Protein AF-A0A944SZP9-F1 (afdb_monomer)

Foldseek 3Di:
DDDDLVNLQVVVQVVCVVVVNDDPPPVPPPPDDHDGDGSDDDDDDPVRVVVVVVVVVVVQVVQQVLLVVLLCLVVVVDPVVSVVVVCPPPDPVVSVVCNDPVRSNDGDPDDDDDDDDD

Secondary structure (DSSP, 8-state):
----HHHHHHHHHHHHHHTTS------SSTTPPPP---SS--PPPHHHHHHHHHHHHHHHHHHHHHHHHHHHHHTTSS-THHHHHHHTT--HHHHHHHTSTTTTT---S---------

Solvent-accessible surface area (backbone atoms only — not comparable to full-atom values): 7568 Å² total; per-residue (Å²): 132,86,80,53,62,68,60,46,23,52,50,53,50,53,50,32,40,76,68,72,75,48,77,89,74,68,62,90,58,94,79,66,81,78,86,81,71,65,65,62,83,88,86,76,53,73,68,56,51,54,48,59,65,53,43,57,61,53,54,52,52,49,53,54,51,50,48,50,51,34,57,35,10,72,70,64,77,42,69,52,63,58,30,52,60,75,46,60,94,57,56,69,66,61,54,54,53,49,65,34,87,90,43,49,80,68,71,80,92,74,85,83,85,87,82,80,94,129

Sequence (118 aa):
MITKPEDICLEIESYLVKSNLFSNEVEAEKGSPSWRVSPEPYYLSSDEISFFEDLGSHLLKFNTALNRLYADSVKGKIPSWFAQYLDAGKPDDLIAYSRMKRIRGDLPGIIRPDIMVT

pLDDT: mean 88.57, std 12.24, range [49.0, 97.94]

Mean predicted aligned error: 6.99 Å

Radius of gyration: 22.07 Å; Cα contacts (8 Å, |Δi|>4): 52; chains: 1; bounding box: 46×32×57 Å

Structure (mmCIF, N/CA/C/O backbone):
data_AF-A0A944SZP9-F1
#
_entry.id   AF-A0A944SZP9-F1
#
loop_
_atom_site.group_PDB
_atom_site.id
_atom_site.type_symbol
_atom_site.label_atom_id
_atom_site.label_alt_id
_atom_site.label_comp_id
_atom_site.label_asym_id
_atom_site.label_entity_id
_atom_site.label_seq_id
_atom_site.pdbx_PDB_ins_code
_atom_site.Cartn_x
_atom_site.Cartn_y
_atom_site.Cartn_z
_atom_site.occupancy
_atom_site.B_iso_or_equiv
_atom_site.auth_seq_id
_atom_site.auth_comp_id
_atom_site.auth_asym_id
_atom_site.auth_atom_id
_atom_site.pdbx_PDB_model_num
ATOM 1 N N . MET A 1 1 ? 26.145 -8.152 -34.037 1.00 51.22 1 MET A N 1
ATOM 2 C CA . MET A 1 1 ? 27.049 -7.877 -32.901 1.00 51.22 1 MET A CA 1
ATOM 3 C C . MET A 1 1 ? 26.163 -7.949 -31.668 1.00 51.22 1 MET A C 1
ATOM 5 O O . MET A 1 1 ? 25.165 -7.247 -31.661 1.00 51.22 1 MET A O 1
ATOM 9 N N . ILE A 1 2 ? 26.390 -8.890 -30.748 1.00 61.50 2 ILE A N 1
ATOM 10 C CA . ILE A 1 2 ? 25.544 -9.025 -29.549 1.00 61.50 2 ILE A CA 1
ATOM 11 C C . ILE A 1 2 ? 25.983 -7.919 -28.586 1.00 61.50 2 ILE A C 1
ATOM 13 O O . ILE A 1 2 ? 27.126 -7.939 -28.133 1.00 61.50 2 ILE A O 1
ATOM 17 N N . THR A 1 3 ? 25.122 -6.928 -28.357 1.00 78.19 3 THR A N 1
ATOM 18 C CA . THR A 1 3 ? 25.337 -5.869 -27.361 1.00 78.19 3 THR A CA 1
ATOM 19 C C . THR A 1 3 ? 25.385 -6.500 -25.975 1.00 78.19 3 THR A C 1
ATOM 21 O O . THR A 1 3 ? 24.587 -7.396 -25.685 1.00 78.19 3 THR A O 1
ATOM 24 N N . LYS A 1 4 ? 26.331 -6.091 -25.128 1.00 91.81 4 LYS A N 1
ATOM 25 C CA . LYS A 1 4 ? 26.433 -6.662 -23.786 1.00 91.81 4 LYS A CA 1
ATOM 26 C C . LYS A 1 4 ? 25.357 -6.057 -22.873 1.00 91.81 4 LYS A C 1
ATOM 28 O O . LYS A 1 4 ? 25.009 -4.892 -23.064 1.00 91.81 4 LYS A O 1
ATOM 33 N N . PRO A 1 5 ? 24.834 -6.799 -21.880 1.00 90.25 5 PRO A N 1
ATOM 34 C CA . PRO A 1 5 ? 23.821 -6.278 -20.960 1.00 90.25 5 PRO A CA 1
ATOM 35 C C . PRO A 1 5 ? 24.238 -4.978 -20.262 1.00 90.25 5 PRO A C 1
ATOM 37 O O . PRO A 1 5 ? 23.405 -4.102 -20.055 1.00 90.25 5 PRO A O 1
ATOM 40 N N . GLU A 1 6 ? 25.527 -4.819 -19.954 1.00 90.69 6 GLU A N 1
ATOM 41 C CA . GLU A 1 6 ? 26.055 -3.610 -19.319 1.00 90.69 6 GLU A CA 1
ATOM 42 C C . GLU A 1 6 ? 25.906 -2.376 -20.218 1.00 90.69 6 GLU A C 1
ATOM 44 O O . GLU A 1 6 ? 25.552 -1.303 -19.732 1.00 90.69 6 GLU A O 1
ATOM 49 N N . ASP A 1 7 ? 26.120 -2.535 -21.527 1.00 92.62 7 ASP A N 1
ATOM 50 C CA . ASP A 1 7 ? 25.982 -1.448 -22.499 1.00 92.62 7 ASP A CA 1
ATOM 51 C C . ASP A 1 7 ? 24.513 -0.994 -22.599 1.00 92.62 7 ASP A C 1
ATOM 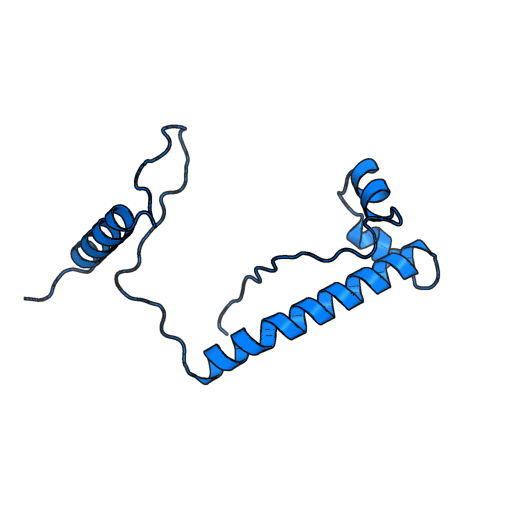53 O O . ASP A 1 7 ? 24.238 0.203 -22.670 1.00 92.62 7 ASP A O 1
ATOM 57 N N . ILE A 1 8 ? 23.565 -1.941 -22.529 1.00 92.56 8 ILE A N 1
ATOM 58 C CA . ILE A 1 8 ? 22.120 -1.658 -22.533 1.00 92.56 8 ILE A CA 1
ATOM 59 C C . ILE A 1 8 ? 21.717 -0.892 -21.267 1.00 92.56 8 ILE A C 1
ATOM 61 O O . ILE A 1 8 ? 21.014 0.114 -21.355 1.00 92.56 8 ILE A O 1
ATOM 65 N N . CYS A 1 9 ? 22.177 -1.327 -20.089 1.00 91.56 9 CYS A N 1
ATOM 66 C CA . CYS A 1 9 ? 21.889 -0.631 -18.833 1.00 91.56 9 CYS A CA 1
ATOM 67 C C . CYS A 1 9 ? 22.396 0.818 -18.857 1.00 91.56 9 CYS A C 1
ATOM 69 O O . CYS A 1 9 ? 21.653 1.719 -18.472 1.00 91.56 9 CYS A O 1
ATOM 71 N N . LEU A 1 10 ? 23.626 1.046 -19.339 1.00 90.44 10 LEU A N 1
ATOM 72 C CA . LEU A 1 10 ? 24.214 2.386 -19.456 1.00 90.44 10 LEU A CA 1
ATOM 73 C C . LEU A 1 10 ? 23.429 3.281 -20.420 1.00 90.44 10 LEU A C 1
ATOM 75 O O . LEU A 1 10 ? 23.247 4.472 -20.158 1.00 90.44 10 LEU A O 1
ATOM 79 N N . GLU A 1 11 ? 22.951 2.716 -21.529 1.00 93.00 11 GLU A N 1
ATOM 80 C CA . GLU A 1 11 ? 22.106 3.440 -22.474 1.00 93.00 11 GLU A CA 1
ATOM 81 C C . GLU A 1 11 ? 20.775 3.850 -21.824 1.00 93.00 11 GLU A C 1
ATOM 83 O O . GLU A 1 11 ? 20.426 5.033 -21.851 1.00 93.00 11 GLU A O 1
ATOM 88 N N . ILE A 1 12 ? 20.063 2.915 -21.181 1.00 92.06 12 ILE A N 1
ATOM 89 C CA . ILE A 1 12 ? 18.799 3.198 -20.478 1.00 92.06 12 ILE A CA 1
ATOM 90 C C . ILE A 1 12 ? 19.011 4.260 -19.394 1.00 92.06 12 ILE A C 1
ATOM 92 O O . ILE A 1 12 ? 18.245 5.220 -19.315 1.00 92.06 12 ILE A O 1
ATOM 96 N N . GLU A 1 13 ? 20.057 4.122 -18.583 1.00 90.44 13 GLU A N 1
ATOM 97 C CA . GLU A 1 13 ? 20.409 5.079 -17.534 1.00 90.44 13 GLU A CA 1
ATOM 98 C C . GLU A 1 13 ? 20.618 6.487 -18.107 1.00 90.44 13 GLU A C 1
ATOM 100 O O . GLU A 1 13 ? 20.029 7.450 -17.613 1.00 90.44 13 GLU A O 1
ATOM 105 N N . SER A 1 14 ? 21.363 6.611 -19.212 1.00 90.31 14 SER A N 1
ATOM 106 C CA . SER A 1 14 ? 21.572 7.892 -19.897 1.00 90.31 14 SER A CA 1
ATOM 107 C C . SER A 1 14 ? 20.256 8.536 -20.347 1.00 90.31 14 SER A C 1
ATOM 109 O O . SER A 1 14 ? 20.051 9.740 -20.150 1.00 90.31 14 SER A O 1
ATOM 111 N N . TYR A 1 15 ? 19.331 7.744 -20.901 1.00 92.31 15 TYR A N 1
ATOM 112 C CA . TYR A 1 15 ? 18.001 8.230 -21.271 1.00 92.31 15 TYR A CA 1
ATOM 113 C C . TYR A 1 15 ? 17.182 8.667 -20.053 1.00 92.31 15 TYR A C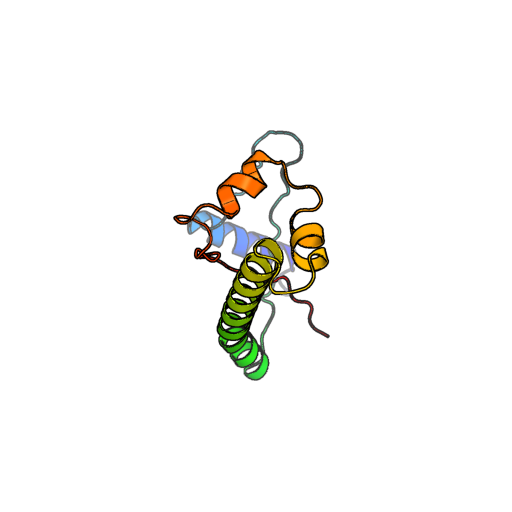 1
ATOM 115 O O . TYR A 1 15 ? 16.576 9.738 -20.091 1.00 92.31 15 TYR A O 1
ATOM 123 N N . LEU A 1 16 ? 17.182 7.894 -18.965 1.00 90.50 16 LEU A N 1
ATOM 124 C CA . LEU A 1 16 ? 16.432 8.229 -17.753 1.00 90.50 16 LEU A CA 1
ATOM 125 C C . LEU A 1 16 ? 16.948 9.511 -17.086 1.00 90.50 16 LEU A C 1
ATOM 127 O O . LEU A 1 16 ? 16.138 10.342 -16.668 1.00 90.50 16 LEU A O 1
ATOM 131 N N . VAL A 1 17 ? 18.270 9.708 -17.041 1.00 89.19 17 VAL A N 1
ATOM 132 C CA . VAL A 1 17 ? 18.892 10.950 -16.552 1.00 89.19 17 VAL A CA 1
ATOM 133 C C . VAL A 1 17 ? 18.474 12.130 -17.426 1.00 89.19 17 VAL A C 1
ATOM 135 O O . VAL A 1 17 ? 18.017 13.152 -16.915 1.00 89.19 17 VAL A O 1
ATOM 138 N N . LYS A 1 18 ? 18.541 11.983 -18.755 1.00 92.88 18 LYS A N 1
ATOM 139 C CA . LYS A 1 18 ? 18.101 13.022 -19.700 1.00 92.88 18 LYS A CA 1
ATOM 140 C C . LYS A 1 18 ? 16.614 13.366 -19.547 1.00 92.88 18 LYS A C 1
ATOM 142 O O . LYS A 1 18 ? 16.231 14.517 -19.742 1.00 92.88 18 LYS A O 1
ATOM 147 N N . SER A 1 19 ? 15.788 12.384 -19.199 1.00 92.75 19 SER A N 1
ATOM 148 C CA . SER A 1 19 ? 14.357 12.548 -18.925 1.00 92.75 19 SER A CA 1
ATOM 149 C C . SER A 1 19 ? 14.044 13.020 -17.501 1.00 92.75 19 SER A C 1
ATOM 151 O O . SER A 1 19 ? 12.869 13.178 -17.178 1.00 92.75 19 SER A O 1
ATOM 153 N N . ASN A 1 20 ? 15.055 13.264 -16.66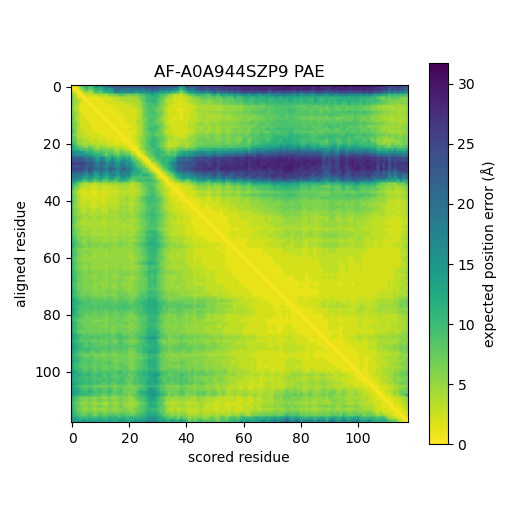0 1.00 88.75 20 ASN A N 1
ATOM 154 C CA . ASN A 1 20 ? 14.897 13.676 -15.264 1.00 88.75 20 ASN A CA 1
ATOM 155 C C . ASN A 1 20 ? 14.095 12.662 -14.415 1.00 88.75 20 ASN A C 1
ATOM 157 O O . ASN A 1 20 ? 13.348 13.042 -13.514 1.00 88.75 20 ASN A O 1
ATOM 161 N N . LEU A 1 21 ? 14.234 11.368 -14.734 1.00 84.88 21 LEU A N 1
ATOM 162 C CA . LEU A 1 21 ? 13.610 10.233 -14.035 1.00 84.88 21 LEU A CA 1
ATOM 163 C C . LEU A 1 21 ? 14.605 9.438 -13.175 1.00 84.88 21 LEU A C 1
ATOM 165 O O . LEU A 1 21 ? 14.203 8.524 -12.459 1.00 84.88 21 LEU A O 1
ATOM 169 N N . PHE A 1 22 ? 15.896 9.762 -13.259 1.00 82.69 22 PHE A N 1
ATOM 170 C CA . PHE A 1 22 ? 16.975 9.086 -12.547 1.00 82.69 22 PHE A CA 1
ATOM 171 C C . PHE A 1 22 ? 18.083 10.087 -12.218 1.00 82.69 22 PHE A C 1
ATOM 173 O O . PHE A 1 22 ? 18.385 10.955 -13.039 1.00 82.69 22 PHE A O 1
ATOM 180 N N . SER A 1 23 ? 18.695 9.964 -11.041 1.00 77.19 23 SER A N 1
ATOM 181 C CA . SER A 1 23 ? 19.905 10.704 -10.689 1.00 77.19 23 SER A CA 1
ATOM 182 C C . SER A 1 23 ? 21.036 9.730 -10.369 1.00 77.19 23 SER A C 1
ATOM 184 O O . SER A 1 23 ? 20.903 8.828 -9.544 1.00 77.19 23 SER A O 1
ATOM 186 N N . ASN A 1 24 ? 22.176 9.944 -11.024 1.00 66.75 24 ASN A N 1
ATOM 187 C CA . ASN A 1 24 ? 23.428 9.236 -10.733 1.00 66.75 24 ASN A CA 1
ATOM 188 C C . ASN A 1 24 ? 24.221 9.907 -9.616 1.00 66.75 24 ASN A C 1
ATOM 190 O O . ASN A 1 24 ? 25.307 9.446 -9.261 1.00 66.75 24 ASN A O 1
ATOM 194 N N . GLU A 1 25 ? 23.729 11.041 -9.121 1.00 63.56 25 GLU A N 1
ATOM 195 C CA . GLU A 1 25 ? 24.350 11.752 -8.022 1.00 63.56 25 GLU A CA 1
ATOM 196 C C . GLU A 1 25 ? 24.220 10.877 -6.781 1.00 63.56 25 GLU A C 1
ATOM 198 O O . GLU A 1 25 ? 23.195 10.845 -6.103 1.00 63.56 25 GLU A O 1
ATOM 203 N N . VAL A 1 26 ? 25.283 10.121 -6.512 1.00 56.44 26 VAL A N 1
ATOM 204 C CA . VAL A 1 26 ? 25.564 9.603 -5.184 1.00 56.44 26 VAL A CA 1
ATOM 205 C C . VAL A 1 26 ? 25.663 10.849 -4.319 1.00 56.44 26 VAL A C 1
ATOM 207 O O . VAL A 1 26 ? 26.693 11.526 -4.340 1.00 56.44 26 VAL A O 1
ATOM 210 N N . GLU A 1 27 ? 24.587 11.208 -3.616 1.00 53.56 27 GLU A N 1
ATOM 211 C CA . GLU A 1 27 ? 24.698 12.167 -2.525 1.00 53.56 27 GLU A CA 1
ATOM 212 C C . GLU A 1 27 ? 25.867 11.675 -1.678 1.00 53.56 27 GLU A C 1
ATOM 214 O O . GLU A 1 27 ? 25.856 10.539 -1.194 1.00 53.56 27 GLU A O 1
ATOM 219 N N . ALA A 1 28 ? 26.923 12.489 -1.620 1.00 49.00 28 ALA A N 1
ATOM 220 C CA . ALA A 1 28 ? 28.254 12.150 -1.123 1.00 49.00 28 ALA A CA 1
ATOM 221 C C . ALA A 1 28 ? 28.290 11.903 0.399 1.00 49.00 28 ALA A C 1
ATOM 223 O O . ALA A 1 28 ? 29.321 12.069 1.052 1.00 49.00 28 ALA A O 1
ATOM 224 N N . GLU A 1 29 ? 27.170 11.485 0.975 1.00 51.47 29 GLU A N 1
ATOM 225 C CA . GLU A 1 29 ? 27.055 10.933 2.306 1.00 51.47 29 GLU A CA 1
ATOM 226 C C . GLU A 1 29 ? 27.211 9.412 2.201 1.00 51.47 29 GLU A C 1
ATOM 228 O O . GLU A 1 29 ? 26.350 8.686 1.710 1.00 51.47 29 GLU A O 1
ATOM 233 N N . LYS A 1 30 ? 28.395 8.940 2.607 1.00 49.06 30 LYS A N 1
ATOM 234 C CA . LYS A 1 30 ? 28.822 7.533 2.646 1.00 49.06 30 LYS A CA 1
ATOM 235 C C . LYS A 1 30 ? 27.669 6.564 2.970 1.00 49.06 30 LYS A C 1
ATOM 237 O O . LYS A 1 30 ? 27.348 6.373 4.140 1.00 49.06 30 LYS A O 1
ATOM 242 N N . GLY A 1 31 ? 27.140 5.883 1.951 1.00 55.47 31 GLY A N 1
ATOM 243 C CA . GLY A 1 31 ? 26.213 4.755 2.121 1.00 55.47 31 GLY A CA 1
ATOM 244 C C . GLY A 1 31 ? 24.870 4.859 1.396 1.00 55.47 31 GLY A C 1
ATOM 245 O O . GLY A 1 31 ? 24.046 3.963 1.567 1.00 55.47 31 GLY A O 1
ATOM 246 N N . SER A 1 32 ? 24.634 5.896 0.590 1.00 51.53 32 SER A N 1
ATOM 247 C CA . SER A 1 32 ? 23.430 6.009 -0.239 1.00 51.53 32 SER A CA 1
ATOM 248 C C . SER A 1 32 ? 23.355 4.857 -1.269 1.00 51.53 32 SER A C 1
ATOM 250 O O . SER A 1 32 ? 24.314 4.625 -2.014 1.00 51.53 32 SER A O 1
ATOM 252 N N . PRO A 1 33 ? 22.259 4.068 -1.297 1.00 57.03 33 PRO A N 1
ATOM 253 C CA . PRO A 1 33 ? 22.117 2.958 -2.233 1.00 57.03 33 PRO A CA 1
ATOM 254 C C . PRO A 1 33 ? 22.044 3.486 -3.668 1.00 57.03 33 PRO A C 1
ATOM 256 O O . PRO A 1 33 ? 21.218 4.343 -3.975 1.00 57.03 33 PRO A O 1
ATOM 259 N N . SER A 1 34 ? 22.891 2.959 -4.555 1.00 70.25 34 SER A N 1
ATOM 260 C CA . SER A 1 34 ? 22.790 3.258 -5.981 1.00 70.25 34 SER A CA 1
ATOM 261 C C . SER A 1 34 ? 21.608 2.506 -6.585 1.00 70.25 34 SER A C 1
ATOM 263 O O . SER A 1 34 ? 21.481 1.284 -6.448 1.00 70.25 34 SER A O 1
ATOM 265 N N . TRP A 1 35 ? 20.724 3.244 -7.253 1.00 78.06 35 TRP A N 1
ATOM 266 C CA . TRP A 1 35 ? 19.668 2.653 -8.061 1.00 78.06 35 TRP A CA 1
ATOM 267 C C . TRP A 1 35 ? 20.299 1.819 -9.182 1.00 78.06 35 TRP A C 1
ATOM 269 O O . TRP A 1 35 ? 21.283 2.232 -9.793 1.00 78.06 35 TRP A O 1
ATOM 279 N N . ARG A 1 36 ? 19.763 0.623 -9.436 1.00 84.31 36 ARG A N 1
ATOM 280 C CA . ARG A 1 36 ? 20.255 -0.277 -10.488 1.00 84.31 36 ARG A CA 1
ATOM 281 C C . ARG A 1 36 ? 19.200 -0.437 -11.566 1.00 84.31 36 ARG A C 1
ATOM 283 O O . ARG A 1 36 ? 18.039 -0.693 -11.256 1.00 84.31 36 ARG A O 1
ATOM 290 N N . 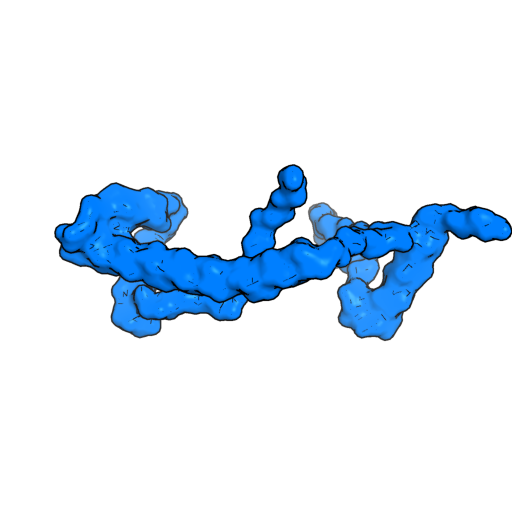VAL A 1 37 ? 19.627 -0.324 -12.817 1.00 88.81 37 VAL A N 1
ATOM 291 C CA . VAL A 1 37 ? 18.776 -0.498 -13.995 1.00 88.81 37 VAL A CA 1
ATOM 292 C C . VAL A 1 37 ? 18.959 -1.914 -14.545 1.00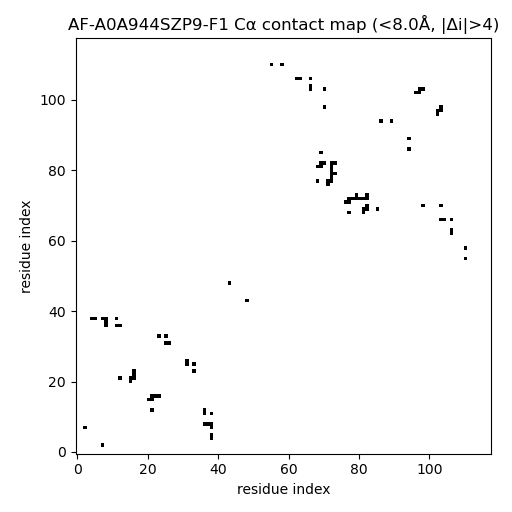 88.81 37 VAL A C 1
ATOM 294 O O . VAL A 1 37 ? 20.084 -2.399 -14.664 1.00 88.81 37 VAL A O 1
ATOM 297 N N . SER A 1 38 ? 17.851 -2.586 -14.854 1.00 91.50 38 SER A N 1
ATOM 298 C CA . SER A 1 38 ? 17.845 -3.892 -15.524 1.00 91.50 38 SER A CA 1
ATOM 299 C C . SER A 1 38 ? 18.014 -3.710 -17.040 1.00 91.50 38 SER A C 1
ATOM 301 O O . SER A 1 38 ? 17.457 -2.751 -17.577 1.00 91.50 38 SER A O 1
ATOM 303 N N . PRO A 1 39 ? 18.720 -4.613 -17.750 1.00 93.81 39 PRO A N 1
ATOM 304 C CA . PRO A 1 39 ? 18.850 -4.538 -19.209 1.00 93.81 39 PRO A CA 1
ATOM 305 C C . PRO A 1 39 ? 17.517 -4.779 -19.936 1.00 93.81 39 PRO A C 1
ATOM 307 O O . PRO A 1 39 ? 17.378 -4.432 -21.105 1.00 93.81 39 PRO A O 1
ATOM 310 N N . GLU A 1 40 ? 16.535 -5.369 -19.253 1.00 93.00 40 GLU A N 1
ATOM 311 C CA . GLU A 1 40 ? 15.200 -5.629 -19.784 1.00 93.00 40 GLU A CA 1
ATOM 312 C C . GLU A 1 40 ? 14.113 -5.432 -18.714 1.00 93.00 40 GLU A C 1
ATOM 314 O O . GLU A 1 40 ? 14.388 -5.573 -17.514 1.00 93.00 40 GLU A O 1
ATOM 319 N N . PRO A 1 41 ? 12.877 -5.084 -19.114 1.00 91.88 41 PRO A N 1
ATOM 320 C CA . PRO A 1 41 ? 11.763 -4.986 -18.182 1.00 91.88 41 PRO A CA 1
ATOM 321 C C . PRO A 1 41 ? 11.336 -6.368 -17.678 1.00 91.88 41 PRO A C 1
ATOM 323 O O . PRO A 1 41 ? 11.524 -7.385 -18.343 1.00 91.88 41 PRO A O 1
ATOM 326 N N . TYR A 1 42 ? 10.678 -6.391 -16.520 1.00 90.88 42 TYR A N 1
ATOM 327 C CA . TYR A 1 42 ? 9.917 -7.562 -16.100 1.00 90.88 42 TYR A CA 1
ATOM 328 C C . TYR A 1 42 ? 8.575 -7.576 -16.839 1.00 90.88 42 TYR A C 1
ATOM 330 O O . TYR A 1 42 ? 7.759 -6.669 -16.669 1.00 90.88 42 TYR A O 1
ATOM 338 N N . TYR A 1 43 ? 8.370 -8.573 -17.696 1.00 93.56 43 TYR A N 1
ATOM 339 C CA . TYR A 1 43 ? 7.155 -8.691 -18.497 1.00 93.56 43 TYR A CA 1
ATOM 340 C C . TYR A 1 43 ? 6.012 -9.263 -17.661 1.00 93.56 43 TYR A C 1
ATOM 342 O O . TYR A 1 43 ? 6.165 -10.314 -17.047 1.00 93.56 43 TYR A O 1
ATOM 350 N N . LEU A 1 44 ? 4.864 -8.584 -17.688 1.00 93.62 44 LEU A N 1
ATOM 351 C CA . LEU A 1 44 ? 3.628 -9.046 -17.061 1.00 93.62 44 LEU A CA 1
ATOM 352 C C . LEU A 1 44 ? 2.674 -9.596 -18.122 1.00 93.62 44 LEU A C 1
ATOM 354 O O . LEU A 1 44 ? 2.482 -8.993 -19.181 1.00 93.62 44 LEU A O 1
ATOM 358 N N . SER A 1 45 ? 2.060 -10.734 -17.823 1.00 95.25 45 SER A N 1
ATOM 359 C CA . SER A 1 45 ? 0.936 -11.285 -18.575 1.00 95.25 45 SER A CA 1
ATOM 360 C C . SER A 1 45 ? -0.329 -10.443 -18.384 1.00 95.25 45 SER A C 1
ATOM 362 O O . SER A 1 45 ? -0.455 -9.665 -17.436 1.00 95.25 45 SER A O 1
ATOM 364 N N . SER A 1 46 ? -1.306 -10.608 -19.278 1.00 96.81 46 SER A N 1
ATOM 365 C CA . SER A 1 46 ? -2.595 -9.915 -19.159 1.00 96.81 46 SER A CA 1
ATOM 366 C C . SER A 1 46 ? -3.329 -10.257 -17.859 1.00 96.81 46 SER A C 1
ATOM 368 O O . SER A 1 46 ? -3.922 -9.368 -17.255 1.00 96.81 46 SER A O 1
ATOM 370 N N . ASP A 1 47 ? -3.231 -11.506 -17.400 1.00 95.25 47 ASP A N 1
ATOM 371 C CA . ASP A 1 47 ? -3.861 -11.952 -16.155 1.00 95.25 47 ASP A CA 1
ATOM 372 C C . ASP A 1 47 ? -3.214 -11.291 -14.927 1.00 95.25 47 ASP A C 1
ATOM 374 O O . ASP A 1 47 ? -3.918 -10.843 -14.021 1.00 95.25 47 ASP A O 1
ATOM 378 N N . GLU A 1 48 ? -1.882 -11.160 -14.908 1.00 94.25 48 GLU A N 1
ATOM 379 C CA . GLU A 1 48 ? -1.164 -10.448 -13.840 1.00 94.25 48 GLU A CA 1
ATOM 380 C C . GLU A 1 48 ? -1.526 -8.962 -13.806 1.00 94.25 48 GLU A C 1
ATOM 382 O O . GLU A 1 48 ? -1.733 -8.404 -12.729 1.00 94.25 48 GLU A O 1
ATOM 387 N N . ILE A 1 49 ? -1.652 -8.320 -14.972 1.00 94.25 49 ILE A N 1
ATOM 388 C CA . ILE A 1 49 ? -2.086 -6.919 -15.062 1.00 94.25 49 ILE A CA 1
ATOM 389 C C . ILE A 1 49 ? -3.479 -6.759 -14.444 1.00 94.25 49 ILE A C 1
ATOM 391 O O . ILE A 1 49 ? -3.646 -5.937 -13.542 1.00 94.25 49 ILE A O 1
ATOM 395 N N . SER A 1 50 ? -4.454 -7.578 -14.856 1.00 95.31 50 SER A N 1
ATOM 396 C CA . SER A 1 50 ? -5.811 -7.531 -14.294 1.00 95.31 50 SER A CA 1
ATOM 397 C C . SER A 1 50 ? -5.825 -7.796 -12.786 1.00 95.31 50 SER A C 1
ATOM 399 O O . SER A 1 50 ? -6.534 -7.117 -12.043 1.00 95.31 50 SER A O 1
ATOM 401 N N . PHE A 1 51 ? -4.993 -8.723 -12.303 1.00 93.88 51 PHE A N 1
ATOM 402 C CA . PHE A 1 51 ? -4.833 -8.965 -10.871 1.00 93.88 51 PHE A CA 1
ATOM 403 C C . PHE A 1 51 ? -4.354 -7.714 -10.114 1.00 93.88 51 PHE A C 1
ATOM 405 O O . PHE A 1 51 ? -4.943 -7.360 -9.089 1.00 93.88 51 PHE A O 1
ATOM 412 N N . PHE A 1 52 ? -3.308 -7.030 -10.595 1.00 92.81 52 PHE A N 1
ATOM 413 C CA . PHE A 1 52 ? -2.776 -5.838 -9.923 1.00 92.81 52 PHE A CA 1
ATOM 414 C C . PHE A 1 52 ? -3.748 -4.651 -9.965 1.00 92.81 52 PHE A C 1
ATOM 416 O O . PHE A 1 52 ? -3.845 -3.917 -8.977 1.00 92.81 52 PHE A O 1
ATOM 423 N N . GLU A 1 53 ? -4.492 -4.482 -11.061 1.00 92.94 53 GLU A N 1
ATOM 424 C CA . GLU A 1 53 ? -5.546 -3.465 -11.174 1.00 92.94 53 GLU A CA 1
ATOM 425 C C . GLU A 1 53 ? -6.659 -3.691 -10.135 1.00 92.94 53 GLU A C 1
ATOM 427 O O . GLU A 1 53 ? -7.052 -2.759 -9.423 1.00 92.94 53 GLU A O 1
ATOM 432 N N . ASP A 1 54 ? -7.104 -4.939 -9.962 1.00 94.00 54 ASP A N 1
ATOM 433 C CA . ASP A 1 54 ? -8.142 -5.294 -8.989 1.00 94.00 54 ASP A CA 1
ATOM 43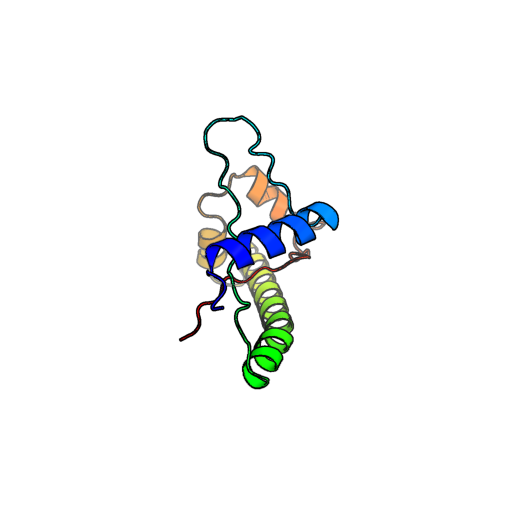4 C C . ASP A 1 54 ? -7.655 -5.214 -7.533 1.00 94.00 54 ASP A C 1
ATOM 436 O O . ASP A 1 54 ? -8.415 -4.844 -6.621 1.00 94.00 54 ASP A O 1
ATOM 440 N N . LEU A 1 55 ? -6.381 -5.544 -7.293 1.00 93.56 55 LEU A N 1
ATOM 441 C CA . LEU A 1 55 ? -5.781 -5.629 -5.963 1.00 93.56 55 LEU A CA 1
ATOM 442 C C . LEU A 1 55 ? -5.894 -4.319 -5.176 1.00 93.56 55 LEU A C 1
ATOM 444 O O . LEU A 1 55 ? -6.173 -4.350 -3.974 1.00 93.56 55 LEU A O 1
ATOM 448 N N . GLY A 1 56 ? -5.741 -3.166 -5.832 1.00 90.44 56 GLY A N 1
ATOM 449 C CA . GLY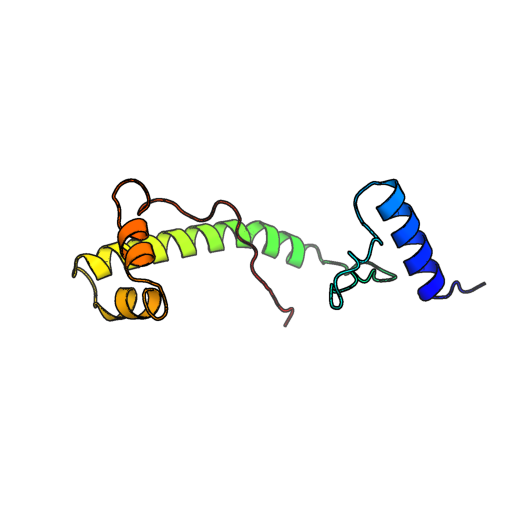 A 1 56 ? -5.833 -1.862 -5.167 1.00 90.44 56 GLY A CA 1
ATOM 450 C C . GLY A 1 56 ? -7.162 -1.671 -4.426 1.00 90.44 56 GLY A C 1
ATOM 451 O O . GLY A 1 56 ? -7.191 -1.237 -3.269 1.00 90.44 56 GLY A O 1
ATOM 452 N N . SER A 1 57 ? -8.271 -2.083 -5.046 1.00 91.81 57 SER A N 1
ATOM 453 C CA . SER A 1 57 ? -9.604 -1.983 -4.444 1.00 91.81 57 SER A CA 1
ATOM 454 C C . SER A 1 57 ? -9.769 -2.910 -3.232 1.00 91.81 57 SER A C 1
ATOM 456 O O . SER A 1 57 ? -10.391 -2.534 -2.231 1.00 91.81 57 SER A O 1
ATOM 458 N N . HIS A 1 58 ? -9.181 -4.108 -3.291 1.00 94.56 58 HIS A N 1
ATOM 459 C CA . HIS A 1 58 ? -9.188 -5.073 -2.196 1.00 94.56 58 HIS A CA 1
ATOM 460 C C . HIS A 1 58 ? -8.374 -4.568 -1.005 1.00 94.56 58 HIS A C 1
ATOM 462 O O . HIS A 1 58 ? -8.860 -4.611 0.127 1.00 94.56 58 HIS A O 1
ATOM 468 N N . LEU A 1 59 ? -7.190 -4.003 -1.251 1.00 94.12 59 LEU A N 1
ATOM 469 C CA . LEU A 1 59 ? -6.341 -3.429 -0.208 1.00 94.12 59 LEU A CA 1
ATOM 470 C C . LEU A 1 59 ? -6.989 -2.220 0.471 1.00 94.12 59 LEU A C 1
ATOM 472 O O . LEU A 1 59 ? -6.905 -2.087 1.695 1.00 94.12 59 LEU A O 1
ATOM 476 N N . LEU A 1 60 ? -7.685 -1.363 -0.279 1.00 93.19 60 LEU A N 1
ATOM 477 C CA . LEU A 1 60 ? -8.427 -0.247 0.308 1.00 93.19 60 LEU A CA 1
ATOM 478 C C . LEU A 1 60 ? -9.564 -0.739 1.217 1.00 93.19 60 LEU A C 1
ATOM 480 O O . LEU A 1 60 ? -9.711 -0.260 2.347 1.00 93.19 60 LEU A O 1
ATOM 484 N N . LYS A 1 61 ? -10.353 -1.723 0.762 1.00 94.81 61 LYS A N 1
ATOM 485 C CA . LYS A 1 61 ? -11.419 -2.342 1.572 1.00 94.81 61 LYS A CA 1
ATOM 486 C C . LYS A 1 61 ? -10.851 -2.994 2.833 1.00 94.81 61 LYS A C 1
ATOM 488 O O . LYS A 1 61 ? -11.408 -2.811 3.915 1.00 94.81 61 LYS A O 1
ATOM 493 N N . PHE A 1 62 ? -9.728 -3.697 2.704 1.00 95.00 62 PHE A N 1
ATOM 494 C CA . PHE A 1 62 ? -9.020 -4.316 3.818 1.00 95.00 62 PHE A CA 1
ATOM 495 C C . PHE A 1 62 ? -8.584 -3.279 4.863 1.00 95.00 62 PHE A C 1
ATOM 497 O O . PHE A 1 62 ? -8.964 -3.393 6.028 1.00 95.00 62 PHE A O 1
ATOM 504 N N . ASN A 1 63 ? -7.889 -2.213 4.453 1.00 93.94 63 ASN A N 1
ATOM 505 C CA . ASN A 1 63 ? -7.479 -1.130 5.356 1.00 93.94 63 ASN A CA 1
ATOM 506 C C . ASN A 1 63 ? -8.682 -0.440 6.018 1.00 93.94 63 ASN A C 1
ATOM 508 O O . ASN A 1 63 ? -8.662 -0.157 7.217 1.00 93.94 63 ASN A O 1
ATOM 512 N N . THR A 1 64 ? -9.768 -0.232 5.267 1.00 95.00 64 THR A N 1
ATOM 513 C CA . THR A 1 64 ? -11.022 0.320 5.802 1.00 95.00 64 THR A CA 1
ATOM 514 C C . THR A 1 64 ? -11.593 -0.558 6.916 1.00 95.00 64 THR A C 1
ATOM 516 O O . THR A 1 64 ? -12.019 -0.051 7.957 1.00 95.00 64 THR A O 1
ATOM 519 N N . ALA A 1 65 ? -11.614 -1.877 6.711 1.00 95.62 65 ALA A N 1
ATOM 520 C CA . ALA A 1 65 ? -12.104 -2.830 7.699 1.00 95.62 65 ALA A CA 1
ATOM 521 C C . ALA A 1 65 ? -11.203 -2.868 8.941 1.00 95.62 65 ALA A C 1
ATOM 523 O O . ALA A 1 65 ? -11.718 -2.777 10.055 1.00 95.62 65 ALA A O 1
ATOM 524 N N . LEU A 1 66 ? -9.876 -2.914 8.766 1.00 94.44 66 LEU A N 1
ATOM 525 C CA . LEU A 1 66 ? -8.926 -2.877 9.881 1.00 94.44 66 LEU A CA 1
ATOM 526 C C . LEU A 1 66 ? -9.084 -1.612 10.730 1.00 94.44 66 LEU A C 1
ATOM 528 O O . LEU A 1 66 ? -9.118 -1.706 11.955 1.00 94.44 66 LEU A O 1
ATOM 532 N N . ASN A 1 67 ? -9.245 -0.443 10.104 1.00 95.12 67 ASN A N 1
ATOM 533 C CA . ASN A 1 67 ? -9.419 0.809 10.839 1.00 95.12 67 ASN A CA 1
ATOM 534 C C . ASN A 1 67 ? -10.717 0.812 11.675 1.00 95.12 67 ASN A C 1
ATOM 536 O O . ASN A 1 67 ? -10.742 1.255 12.825 1.00 95.12 67 ASN A O 1
ATOM 540 N N . ARG A 1 68 ? -11.805 0.241 11.137 1.00 94.81 68 ARG A N 1
ATOM 541 C CA . ARG A 1 68 ? -13.061 0.061 11.888 1.00 94.81 68 ARG A CA 1
ATOM 542 C C . ARG A 1 68 ? -12.885 -0.888 13.071 1.00 94.81 68 ARG A C 1
ATOM 544 O O . ARG A 1 68 ? -13.309 -0.548 14.174 1.00 94.81 68 ARG A O 1
ATOM 551 N N . LEU A 1 69 ? -12.234 -2.033 12.856 1.00 95.94 69 LEU A N 1
ATOM 552 C CA . LEU A 1 69 ? -11.947 -3.007 13.912 1.00 95.94 69 LEU A CA 1
ATOM 553 C C . LEU A 1 69 ? -11.076 -2.395 15.012 1.00 95.94 69 LEU A C 1
ATOM 555 O O . LEU A 1 69 ? -11.383 -2.559 16.190 1.00 95.94 69 LEU A O 1
ATOM 559 N N . TYR A 1 70 ? -10.059 -1.611 14.649 1.00 95.94 70 TYR A N 1
ATOM 560 C CA . TYR A 1 70 ? -9.243 -0.872 15.610 1.00 95.94 70 TYR A CA 1
ATOM 561 C C . TYR A 1 70 ? -10.104 0.069 16.458 1.00 95.94 70 TYR A C 1
ATOM 563 O O . TYR A 1 70 ? -10.092 -0.008 17.687 1.00 95.94 70 TYR A O 1
ATOM 571 N N . ALA A 1 71 ? -10.928 0.901 15.817 1.00 95.31 71 ALA A N 1
ATOM 572 C CA . ALA A 1 71 ? -11.791 1.844 16.520 1.00 95.31 71 ALA A CA 1
ATOM 573 C C . ALA A 1 71 ? -12.832 1.159 17.424 1.00 95.31 71 ALA A C 1
ATOM 575 O O . ALA A 1 71 ? -13.186 1.707 18.470 1.00 95.31 71 ALA A O 1
ATOM 576 N N . ASP A 1 72 ? -13.349 -0.004 17.031 1.00 97.00 72 ASP A N 1
ATOM 577 C CA . ASP A 1 72 ? -14.290 -0.779 17.841 1.00 97.00 72 ASP A CA 1
ATOM 578 C C . ASP A 1 72 ? -13.594 -1.527 18.991 1.00 97.00 72 ASP A C 1
ATOM 580 O O . ASP A 1 72 ? -14.164 -1.611 20.081 1.00 97.00 72 ASP A O 1
ATOM 584 N N . SER A 1 73 ? -12.350 -1.977 18.802 1.00 97.69 73 SER A N 1
ATOM 585 C CA . SER A 1 73 ? -11.516 -2.578 19.854 1.00 97.69 73 SER A CA 1
ATOM 586 C C . SER A 1 73 ? -11.150 -1.549 20.926 1.00 97.69 73 SER A C 1
ATOM 588 O O . SER A 1 73 ? -11.352 -1.799 22.112 1.00 97.69 73 SER A O 1
ATOM 590 N N . VAL A 1 74 ? -10.750 -0.333 20.525 1.00 96.31 74 VAL A N 1
ATOM 591 C CA . VAL A 1 74 ? -10.489 0.792 21.447 1.00 96.31 74 VAL A CA 1
ATOM 592 C C . VAL A 1 74 ? -11.735 1.170 22.260 1.00 96.31 74 VAL A C 1
ATOM 594 O O . VAL A 1 74 ? -11.624 1.574 23.414 1.00 96.31 74 VAL A O 1
ATOM 597 N N . LYS A 1 75 ? -12.936 1.022 21.686 1.00 95.88 75 LYS A N 1
ATOM 598 C CA . LYS A 1 75 ? -14.216 1.272 22.376 1.00 95.88 75 LYS A CA 1
ATOM 599 C C . LYS A 1 75 ? -14.702 0.092 23.226 1.00 95.88 75 LYS A C 1
ATOM 601 O O . LYS A 1 75 ? -15.769 0.201 23.822 1.00 95.88 75 LYS A O 1
ATOM 606 N N . GLY A 1 76 ? -13.981 -1.030 23.241 1.00 96.81 76 GLY A N 1
ATOM 607 C CA . GLY A 1 76 ? -14.360 -2.234 23.980 1.00 96.81 76 GLY A CA 1
ATOM 608 C C . GLY A 1 76 ? -15.546 -3.006 23.391 1.00 96.81 76 GLY A C 1
ATOM 609 O O . GLY A 1 76 ? -16.160 -3.799 24.096 1.00 96.81 76 GLY A O 1
ATOM 610 N N . LYS A 1 77 ? -15.900 -2.785 22.117 1.00 97.81 77 LYS A N 1
ATOM 611 C CA . LYS A 1 77 ? -16.983 -3.532 21.447 1.00 97.81 77 LYS A CA 1
ATOM 612 C C . LYS A 1 77 ? -16.540 -4.902 20.938 1.00 97.81 77 LYS A C 1
ATOM 614 O O . LYS A 1 77 ? -17.368 -5.788 20.761 1.00 97.81 77 LYS A O 1
ATOM 619 N N . ILE A 1 78 ? -15.249 -5.041 20.655 1.00 97.44 78 ILE A N 1
ATOM 620 C CA . ILE A 1 78 ? -14.591 -6.292 20.274 1.00 97.44 78 ILE A CA 1
ATOM 621 C C . ILE A 1 78 ? -13.372 -6.495 21.192 1.00 97.44 78 ILE A C 1
ATOM 623 O O . ILE A 1 78 ? -12.998 -5.556 21.901 1.00 97.44 78 ILE A O 1
ATOM 627 N N . PRO A 1 79 ? -12.737 -7.681 21.204 1.00 97.94 79 PRO A N 1
ATOM 628 C CA . PRO A 1 79 ? -11.593 -7.947 22.069 1.00 97.94 79 PRO A CA 1
ATOM 629 C C . PRO A 1 79 ? -10.487 -6.887 21.966 1.00 97.94 79 PRO A C 1
ATOM 631 O O . PRO A 1 79 ? -10.139 -6.422 20.877 1.00 97.94 79 PRO A O 1
ATOM 634 N N . SER A 1 80 ? -9.912 -6.527 23.113 1.00 96.94 80 SER A N 1
ATOM 635 C CA . SER A 1 80 ? -8.905 -5.466 23.233 1.00 96.94 80 SER A CA 1
ATOM 636 C C . SER A 1 80 ? -7.561 -5.813 22.590 1.00 96.94 80 SER A C 1
ATOM 638 O O . SER A 1 80 ? -6.799 -4.902 22.266 1.00 96.94 80 SER A O 1
ATOM 640 N N . TRP A 1 81 ? -7.273 -7.103 22.370 1.00 96.69 81 TRP A N 1
ATOM 641 C CA . TRP A 1 81 ? -6.000 -7.552 21.797 1.00 96.69 81 TRP A CA 1
ATOM 642 C C . TRP A 1 81 ? -5.731 -6.929 20.423 1.00 96.69 81 TRP A C 1
ATOM 644 O O . TRP A 1 81 ? -4.579 -6.697 20.082 1.00 96.69 81 TRP A O 1
ATOM 654 N N . PHE A 1 82 ? -6.777 -6.616 19.651 1.00 96.31 82 PHE A N 1
ATOM 655 C CA . PHE A 1 82 ? -6.627 -6.040 18.317 1.00 96.31 82 PHE A CA 1
ATOM 656 C C . PHE A 1 82 ? -6.010 -4.636 18.379 1.00 96.31 82 PHE A C 1
ATOM 658 O O . PHE A 1 82 ? -5.023 -4.360 17.699 1.00 96.31 82 PHE A O 1
ATOM 665 N N . ALA A 1 83 ? -6.545 -3.761 19.239 1.00 97.25 83 ALA A N 1
ATOM 666 C CA . ALA A 1 83 ? -5.947 -2.455 19.494 1.00 97.25 83 ALA A CA 1
ATOM 667 C C . ALA A 1 83 ? -4.563 -2.587 20.142 1.00 97.25 83 ALA A C 1
ATOM 669 O O . ALA A 1 83 ? -3.626 -1.955 19.675 1.00 97.25 83 ALA A O 1
ATOM 670 N N . GLN A 1 84 ? -4.408 -3.460 21.145 1.00 96.94 84 GLN A N 1
ATOM 671 C CA . GLN A 1 84 ? -3.120 -3.678 21.821 1.00 96.94 84 GLN A CA 1
ATOM 672 C C . GLN A 1 84 ? -2.015 -4.110 20.851 1.00 96.94 84 GLN A C 1
ATOM 674 O O . GLN A 1 84 ? -0.902 -3.601 20.924 1.00 96.94 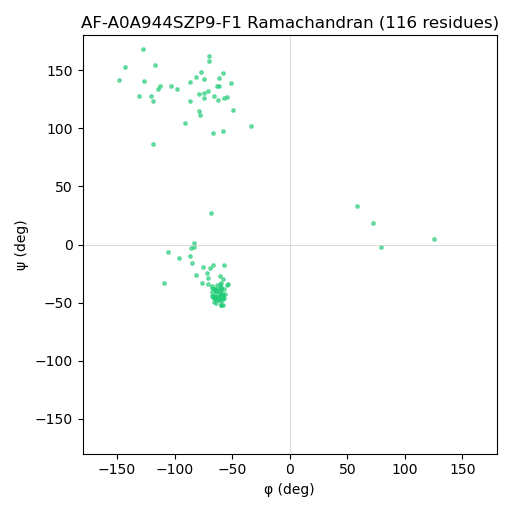84 GLN A O 1
ATOM 679 N N . TYR A 1 85 ? -2.327 -5.021 19.928 1.00 96.88 85 TYR A N 1
ATOM 680 C CA . TYR A 1 85 ? -1.388 -5.490 18.918 1.00 96.88 85 TYR A CA 1
ATOM 681 C C . TYR A 1 85 ? -0.991 -4.367 17.957 1.00 96.88 85 TYR A C 1
ATOM 683 O O . TYR A 1 85 ? 0.190 -4.177 17.688 1.00 96.88 85 TYR A O 1
ATOM 691 N N . LEU A 1 86 ? -1.963 -3.588 17.471 1.00 94.62 86 LEU A N 1
ATOM 692 C CA . LEU A 1 86 ? -1.689 -2.475 16.560 1.00 94.62 86 LEU A CA 1
ATOM 693 C C . LEU A 1 86 ? -1.007 -1.285 17.241 1.00 94.62 86 LEU A C 1
ATOM 695 O O . LEU A 1 86 ? -0.352 -0.503 16.556 1.00 94.62 86 LEU A O 1
ATOM 699 N N . ASP A 1 87 ? -1.165 -1.124 18.550 1.00 96.81 87 ASP A N 1
ATOM 700 C CA . ASP A 1 87 ? -0.518 -0.072 19.334 1.00 96.81 87 ASP A CA 1
ATOM 701 C C . ASP A 1 87 ? 0.902 -0.460 19.780 1.00 96.81 87 ASP A C 1
ATOM 703 O O . ASP A 1 87 ? 1.690 0.410 20.149 1.00 96.81 87 ASP A O 1
ATOM 707 N N . ALA A 1 88 ? 1.260 -1.746 19.721 1.00 97.12 88 ALA A N 1
ATOM 708 C CA . ALA A 1 88 ? 2.552 -2.239 20.180 1.00 97.12 88 ALA A CA 1
ATOM 709 C C . ALA A 1 88 ? 3.725 -1.533 19.472 1.00 97.12 88 ALA A C 1
ATOM 711 O O . ALA A 1 88 ? 3.812 -1.497 18.245 1.00 97.12 88 ALA A O 1
ATOM 712 N N . GLY A 1 89 ? 4.642 -0.971 20.267 1.00 97.06 89 GLY A N 1
ATOM 713 C CA . GLY A 1 89 ? 5.831 -0.264 19.779 1.00 97.06 89 GLY A CA 1
ATOM 714 C C . GLY A 1 89 ? 5.590 1.175 19.309 1.00 97.06 89 GLY A C 1
ATOM 715 O O . GLY A 1 89 ? 6.553 1.849 18.946 1.00 97.06 89 GLY A O 1
ATOM 716 N N . LYS A 1 90 ? 4.345 1.672 19.329 1.00 96.88 90 LYS A N 1
ATOM 717 C CA . LYS A 1 90 ? 4.039 3.072 19.007 1.00 96.88 90 LYS A CA 1
ATOM 718 C C . LYS A 1 90 ? 4.173 3.960 20.252 1.00 96.88 90 LYS A C 1
ATOM 720 O O . LYS A 1 90 ? 3.730 3.554 21.324 1.00 96.88 90 LYS A O 1
ATOM 725 N N . PRO A 1 91 ? 4.729 5.175 20.119 1.00 97.88 91 PRO A N 1
ATOM 726 C CA . PRO A 1 91 ? 4.681 6.186 21.172 1.00 97.88 91 PRO A CA 1
ATOM 727 C C . PRO A 1 91 ? 3.243 6.552 21.587 1.00 97.88 91 PRO A C 1
ATOM 729 O O . PRO A 1 91 ? 2.328 6.556 20.756 1.00 97.88 91 PRO A O 1
ATOM 732 N N . ASP A 1 92 ? 3.044 6.894 22.862 1.00 96.69 92 ASP A N 1
ATOM 733 C CA . ASP A 1 92 ? 1.719 7.203 23.427 1.00 96.69 92 ASP A CA 1
ATOM 734 C C . ASP A 1 92 ? 1.037 8.400 22.751 1.00 96.69 92 ASP A C 1
ATOM 736 O O . ASP A 1 92 ? -0.181 8.405 22.550 1.00 96.69 92 ASP A O 1
ATOM 740 N N . ASP A 1 93 ? 1.813 9.415 22.373 1.00 96.94 93 ASP A N 1
ATOM 741 C CA . ASP A 1 93 ? 1.325 10.587 21.653 1.00 96.94 93 ASP A CA 1
ATOM 742 C C . ASP A 1 93 ? 0.797 10.200 20.266 1.00 96.94 93 ASP A C 1
ATOM 744 O O . ASP A 1 93 ? -0.315 10.589 19.908 1.00 96.94 93 ASP A O 1
ATOM 748 N N . LEU A 1 94 ? 1.520 9.359 19.519 1.00 95.62 94 LEU A N 1
ATOM 749 C CA . LEU A 1 94 ? 1.072 8.836 18.226 1.00 95.62 94 LEU A CA 1
ATOM 750 C C . LEU A 1 94 ? -0.240 8.046 18.356 1.00 95.62 94 LEU A C 1
ATOM 752 O O . LEU A 1 94 ? -1.162 8.229 17.552 1.00 95.62 94 LEU A O 1
ATOM 756 N N . ILE A 1 95 ? -0.358 7.207 19.389 1.00 96.44 95 ILE A N 1
ATOM 757 C CA . ILE A 1 95 ? -1.592 6.467 19.682 1.00 96.44 95 ILE A CA 1
ATOM 758 C C . ILE A 1 95 ? -2.733 7.452 19.973 1.00 96.44 95 ILE A C 1
ATOM 760 O O . ILE A 1 95 ? -3.812 7.343 19.382 1.00 96.44 95 ILE A O 1
ATOM 764 N N . ALA A 1 96 ? -2.502 8.454 20.824 1.00 95.88 96 ALA A N 1
ATOM 765 C CA . ALA A 1 96 ? -3.497 9.471 21.154 1.00 95.88 96 ALA A CA 1
ATOM 766 C C . ALA A 1 96 ? -3.958 10.261 19.915 1.00 95.88 96 ALA A C 1
ATOM 768 O O . ALA A 1 96 ? -5.166 10.418 19.710 1.00 95.88 96 ALA A O 1
ATOM 769 N N . TYR A 1 97 ? -3.028 10.697 19.056 1.00 94.81 97 TYR A N 1
ATOM 770 C CA . TYR A 1 97 ? -3.335 11.397 17.805 1.00 94.81 97 TYR A CA 1
ATOM 771 C C . TYR A 1 97 ? -4.179 10.542 16.859 1.00 94.81 97 TYR A C 1
ATOM 773 O O . TYR A 1 97 ? -5.202 11.017 16.359 1.00 94.81 97 TYR A O 1
ATOM 781 N N . SER A 1 98 ? -3.817 9.272 16.660 1.00 92.56 98 SER A N 1
ATOM 782 C CA . SER A 1 98 ? -4.542 8.379 15.743 1.00 92.56 98 SER A CA 1
ATOM 783 C C . SER A 1 98 ? -6.013 8.166 16.134 1.00 92.56 98 SER A C 1
ATOM 785 O O . SER A 1 98 ? -6.871 7.955 15.278 1.00 92.56 98 SER A O 1
ATOM 787 N N . ARG A 1 99 ? -6.347 8.292 17.425 1.00 94.75 99 ARG A N 1
ATOM 788 C CA . ARG A 1 99 ? -7.710 8.111 17.956 1.00 94.75 99 ARG A CA 1
ATOM 789 C C . ARG A 1 99 ? -8.569 9.380 17.911 1.00 94.75 99 ARG A C 1
ATOM 791 O O . ARG A 1 99 ? -9.782 9.307 18.144 1.00 94.75 99 ARG A O 1
ATOM 798 N N . MET A 1 100 ? -7.990 10.544 17.605 1.00 95.25 100 MET A N 1
ATOM 799 C CA . MET A 1 100 ? -8.722 11.813 17.552 1.00 95.25 100 MET A CA 1
ATOM 800 C C . MET A 1 100 ? -9.831 11.778 16.495 1.00 95.25 100 MET A C 1
ATOM 802 O O . MET A 1 100 ? -9.653 11.243 15.405 1.00 95.25 100 MET A O 1
ATOM 806 N N . LYS A 1 101 ? -10.981 12.412 16.774 1.00 92.50 101 LYS A N 1
ATOM 807 C CA .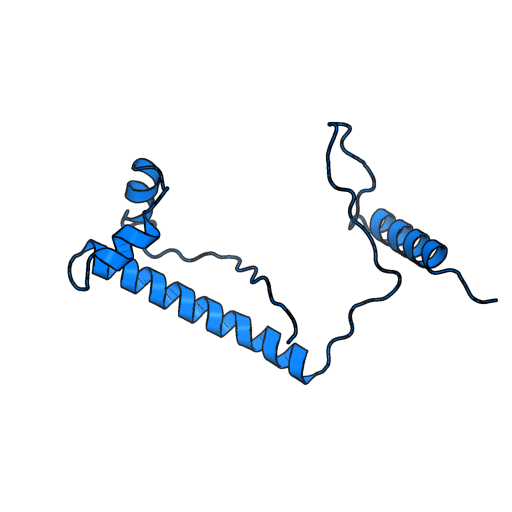 LYS A 1 101 ? -12.152 12.408 15.869 1.00 92.50 101 LYS A CA 1
ATOM 808 C C . LYS A 1 101 ? -11.816 12.861 14.442 1.00 92.50 101 LYS A C 1
ATOM 810 O O . LYS A 1 101 ? -12.425 12.345 13.512 1.00 92.50 101 LYS A O 1
ATOM 815 N N . ARG A 1 102 ? -10.877 13.802 14.297 1.00 93.06 102 ARG A N 1
ATOM 816 C CA . ARG A 1 102 ? -10.430 14.334 13.004 1.00 93.06 102 ARG A CA 1
ATOM 817 C C . ARG A 1 102 ? -9.604 13.334 12.186 1.00 93.06 102 ARG A C 1
ATOM 819 O O . ARG A 1 102 ? -9.650 13.439 10.979 1.00 93.06 102 ARG A O 1
ATOM 826 N N . ILE A 1 103 ? -8.883 12.415 12.835 1.00 91.12 103 ILE A N 1
ATOM 827 C CA . ILE A 1 103 ? -7.876 11.545 12.195 1.00 91.12 103 ILE A CA 1
ATOM 828 C C . ILE A 1 103 ? -8.348 10.090 12.123 1.00 91.12 103 ILE A C 1
ATOM 830 O O . ILE A 1 103 ? -8.067 9.389 11.164 1.00 91.12 103 ILE A O 1
ATOM 834 N N . ARG A 1 104 ? -9.122 9.617 13.108 1.00 89.69 104 ARG A N 1
ATOM 835 C CA . ARG A 1 104 ? -9.503 8.198 13.249 1.00 89.69 104 ARG A CA 1
ATOM 836 C C . ARG A 1 104 ? -10.233 7.584 12.047 1.00 89.69 104 ARG A C 1
ATOM 838 O O . ARG A 1 104 ? -10.427 6.376 12.014 1.00 89.69 104 ARG A O 1
ATOM 845 N N . GLY A 1 105 ? -10.775 8.406 11.150 1.00 89.88 105 GLY A N 1
ATOM 846 C CA . GLY A 1 105 ? -11.472 7.957 9.942 1.00 89.88 105 GLY A CA 1
ATOM 847 C C . GLY A 1 105 ? -10.587 7.942 8.699 1.00 89.88 105 GLY A C 1
ATOM 848 O O . GLY A 1 105 ? -11.003 7.381 7.687 1.00 89.88 105 GLY A O 1
ATOM 849 N N . ASP A 1 106 ? -9.400 8.537 8.783 1.00 91.81 106 ASP A N 1
ATOM 850 C CA . ASP A 1 106 ? -8.505 8.710 7.653 1.00 91.81 106 ASP A CA 1
ATOM 851 C C . ASP A 1 106 ? -7.849 7.376 7.303 1.00 91.81 106 ASP A C 1
ATOM 853 O O . ASP A 1 106 ? -7.513 6.562 8.168 1.00 91.81 106 ASP A O 1
ATOM 857 N N . LEU A 1 107 ? -7.687 7.149 6.004 1.00 89.69 107 LEU A N 1
ATOM 858 C CA . LEU A 1 107 ? -7.003 5.987 5.453 1.00 89.69 107 LEU A CA 1
ATOM 859 C C . LEU A 1 107 ? -5.771 6.458 4.675 1.00 89.69 107 LEU A C 1
ATOM 861 O O . LEU A 1 107 ? -5.763 7.591 4.185 1.00 89.69 107 LEU A O 1
ATOM 865 N N . PRO A 1 108 ? -4.738 5.609 4.528 1.00 85.56 108 PRO A N 1
ATOM 866 C CA . PRO A 1 108 ? -3.593 5.931 3.687 1.00 85.56 108 PRO A CA 1
ATOM 867 C C . PRO A 1 108 ? -4.039 6.296 2.265 1.00 85.56 108 PRO A C 1
ATOM 869 O O . PRO A 1 108 ? -4.753 5.529 1.621 1.00 85.56 108 PRO A O 1
ATOM 872 N N . GLY A 1 109 ? -3.607 7.461 1.773 1.00 86.19 109 GLY A N 1
ATOM 873 C CA . GLY A 1 109 ? -3.906 7.910 0.406 1.00 86.19 109 GLY A CA 1
ATOM 874 C C . GLY A 1 109 ? -3.083 7.195 -0.671 1.00 86.19 109 GLY A C 1
ATOM 875 O O . GLY A 1 109 ? -3.466 7.193 -1.835 1.00 86.19 109 GLY A O 1
ATOM 876 N N . ILE A 1 110 ? -1.966 6.575 -0.280 1.00 91.12 110 ILE A N 1
ATOM 877 C CA . ILE A 1 110 ? -1.093 5.776 -1.144 1.00 91.12 110 ILE A CA 1
ATOM 878 C C . ILE A 1 110 ? -0.828 4.450 -0.430 1.00 91.12 110 ILE A C 1
ATOM 880 O O . ILE A 1 110 ? -0.411 4.440 0.730 1.00 91.12 110 ILE A O 1
ATOM 884 N N . ILE A 1 111 ? -1.066 3.338 -1.126 1.00 88.50 111 ILE A N 1
ATOM 885 C CA . ILE A 1 111 ? -0.785 1.980 -0.651 1.00 88.50 111 ILE A CA 1
ATOM 886 C C . ILE A 1 111 ? 0.233 1.372 -1.615 1.00 88.50 111 ILE A C 1
ATOM 888 O O . ILE A 1 111 ? -0.022 1.313 -2.815 1.00 88.50 111 ILE A O 1
ATOM 892 N N . ARG A 1 112 ? 1.376 0.921 -1.094 1.00 92.00 112 ARG A N 1
ATOM 893 C CA . ARG A 1 112 ? 2.421 0.244 -1.869 1.00 92.00 112 ARG A CA 1
ATOM 894 C C . ARG A 1 112 ? 2.608 -1.170 -1.316 1.00 92.00 112 ARG A C 1
ATOM 896 O O . ARG A 1 112 ? 3.399 -1.334 -0.391 1.00 92.00 112 ARG A O 1
ATOM 903 N N . PRO A 1 113 ? 1.825 -2.153 -1.785 1.00 90.50 113 PRO A N 1
ATOM 904 C CA . PRO A 1 113 ? 2.010 -3.534 -1.371 1.00 90.50 113 PRO A CA 1
ATOM 905 C C . PRO A 1 113 ? 3.295 -4.091 -1.993 1.00 90.50 113 PRO A C 1
ATOM 907 O O . PRO A 1 113 ? 3.509 -3.960 -3.196 1.00 90.50 113 PRO A O 1
ATOM 910 N N . ASP A 1 114 ? 4.128 -4.736 -1.185 1.00 92.44 114 ASP A N 1
ATOM 911 C CA . ASP A 1 114 ? 5.239 -5.547 -1.679 1.00 92.44 114 ASP A CA 1
ATOM 912 C C . ASP A 1 114 ? 4.719 -6.964 -1.954 1.00 92.44 114 ASP A C 1
ATOM 914 O O . ASP A 1 114 ? 4.126 -7.600 -1.079 1.00 92.44 114 ASP A O 1
ATOM 918 N N . ILE A 1 115 ? 4.885 -7.441 -3.187 1.00 89.81 115 ILE A N 1
ATOM 919 C CA . ILE A 1 115 ? 4.291 -8.693 -3.672 1.00 89.81 115 ILE A CA 1
ATOM 920 C C . ILE A 1 115 ? 5.404 -9.564 -4.248 1.00 89.81 115 ILE A C 1
ATOM 922 O O . ILE A 1 115 ? 6.316 -9.064 -4.905 1.00 89.81 115 ILE A O 1
ATOM 926 N N . MET A 1 116 ? 5.326 -10.869 -3.995 1.00 86.81 116 MET A N 1
ATOM 927 C CA . MET A 1 116 ? 6.209 -11.871 -4.586 1.00 86.81 116 MET A CA 1
ATOM 928 C C . MET A 1 116 ? 5.399 -12.756 -5.524 1.00 86.81 116 MET A C 1
ATOM 930 O O . MET A 1 116 ? 4.296 -13.176 -5.177 1.00 86.81 116 MET A O 1
ATOM 934 N N . VAL A 1 117 ? 5.958 -13.033 -6.698 1.00 79.44 117 VAL A N 1
ATOM 935 C CA . VAL A 1 117 ? 5.384 -13.985 -7.653 1.00 79.44 117 VAL A CA 1
ATOM 936 C C . VAL A 1 117 ? 5.638 -15.395 -7.122 1.00 79.44 117 VAL A C 1
ATOM 938 O O . VAL A 1 117 ? 6.760 -15.701 -6.709 1.00 79.44 117 VAL A O 1
ATOM 941 N N . THR A 1 118 ? 4.592 -16.220 -7.080 1.00 74.06 118 THR A N 1
ATOM 942 C CA . THR A 1 118 ? 4.618 -17.599 -6.561 1.00 74.06 118 THR A CA 1
ATOM 943 C C . THR A 1 118 ? 4.343 -18.610 -7.651 1.00 74.06 118 THR A C 1
ATOM 945 O O . THR A 1 118 ? 3.402 -18.340 -8.430 1.00 74.06 118 THR A O 1
#